Protein AF-A0A355AZH0-F1 (afdb_monomer_lite)

Foldseek 3Di:
DPPPPVPVVVVVVVVVVVVCCVVPVPDPPPPCPVVNVVVVVVVVVVVVVPDDDDDADEAAEDEDEFACDDPCNVVRVVVVVVVVVVQVVQVVVCHDPNHRYDYDYDYD

Radius of gyration: 32.91 Å; chains: 1; bounding box: 61×28×91 Å

pLDDT: mean 80.45, std 19.17, range [41.34, 98.75]

Structure (mmCIF, N/CA/C/O backbone):
data_AF-A0A355AZH0-F1
#
_entry.id   AF-A0A355AZH0-F1
#
loop_
_atom_site.group_PDB
_atom_site.id
_atom_site.type_symbol
_atom_site.label_atom_id
_atom_site.label_alt_id
_atom_site.label_comp_id
_atom_site.label_asym_id
_atom_site.label_entity_id
_atom_site.label_seq_id
_atom_site.pdbx_PDB_ins_code
_atom_site.Cartn_x
_atom_site.Cartn_y
_atom_site.Cartn_z
_atom_site.occupancy
_atom_site.B_iso_or_equiv
_atom_site.auth_seq_id
_atom_site.auth_comp_id
_atom_site.auth_asym_id
_atom_site.auth_atom_id
_atom_site.pdbx_PDB_model_num
ATOM 1 N N . MET A 1 1 ? 2.635 -17.474 67.295 1.00 44.22 1 MET A N 1
ATOM 2 C CA . MET A 1 1 ? 2.107 -17.414 65.912 1.00 44.22 1 MET A CA 1
ATOM 3 C C . MET A 1 1 ? 0.964 -18.419 65.706 1.00 44.22 1 MET A C 1
ATOM 5 O O . MET A 1 1 ? 1.096 -19.323 64.899 1.00 44.22 1 MET A O 1
ATOM 9 N N . HIS A 1 2 ? -0.141 -18.310 66.457 1.00 41.34 2 HIS A N 1
ATOM 10 C CA . HIS A 1 2 ? -1.252 -19.288 66.402 1.00 41.34 2 HIS A CA 1
ATOM 11 C C . HIS A 1 2 ? -2.659 -18.647 66.388 1.00 41.34 2 HIS A C 1
ATOM 13 O O . HIS A 1 2 ? -3.651 -19.361 66.414 1.00 41.34 2 HIS A O 1
ATOM 19 N N . ALA A 1 3 ? -2.771 -17.312 66.304 1.00 42.81 3 ALA A N 1
ATOM 20 C CA . ALA A 1 3 ? -4.058 -16.602 66.390 1.00 42.81 3 ALA A CA 1
ATOM 21 C C . ALA A 1 3 ? -4.527 -15.938 65.075 1.00 42.81 3 ALA A C 1
ATOM 23 O O . ALA A 1 3 ? -5.644 -15.439 65.006 1.00 42.81 3 ALA A O 1
ATOM 24 N N . ALA A 1 4 ? -3.712 -15.935 64.013 1.00 42.59 4 ALA A N 1
ATOM 25 C CA . ALA A 1 4 ? -4.015 -15.187 62.783 1.00 42.59 4 ALA A CA 1
ATOM 26 C C . ALA A 1 4 ? -4.798 -15.984 61.717 1.00 42.59 4 ALA A C 1
ATOM 28 O O . ALA A 1 4 ? -5.248 -15.404 60.736 1.00 42.59 4 ALA A O 1
ATOM 29 N N . ILE A 1 5 ? -4.978 -17.299 61.888 1.00 46.69 5 ILE A N 1
ATOM 30 C CA . ILE A 1 5 ? -5.537 -18.183 60.843 1.00 46.69 5 ILE A CA 1
ATOM 31 C C . ILE A 1 5 ? -7.067 -18.346 60.969 1.00 46.69 5 ILE A C 1
ATOM 33 O O . ILE A 1 5 ? -7.741 -18.645 59.987 1.00 46.69 5 ILE A O 1
ATOM 37 N N . LEU A 1 6 ? -7.661 -18.060 62.134 1.00 47.41 6 LEU A N 1
ATOM 38 C CA . LEU A 1 6 ? -9.094 -18.297 62.377 1.00 47.41 6 LEU A CA 1
ATOM 39 C C . LEU A 1 6 ? -10.028 -17.168 61.902 1.00 47.41 6 LEU A C 1
ATOM 41 O O . LEU A 1 6 ? -11.226 -17.397 61.759 1.00 47.41 6 LEU A O 1
ATOM 45 N N . HIS A 1 7 ? -9.510 -15.973 61.598 1.00 50.16 7 HIS A N 1
ATOM 46 C CA . HIS A 1 7 ? -10.343 -14.838 61.166 1.00 50.16 7 HIS A CA 1
ATOM 47 C C . HIS A 1 7 ? -10.589 -14.764 59.648 1.00 50.16 7 HIS A C 1
ATOM 49 O O . HIS A 1 7 ? -11.520 -14.088 59.217 1.00 50.16 7 HIS A O 1
ATOM 55 N N . TYR A 1 8 ? -9.814 -15.4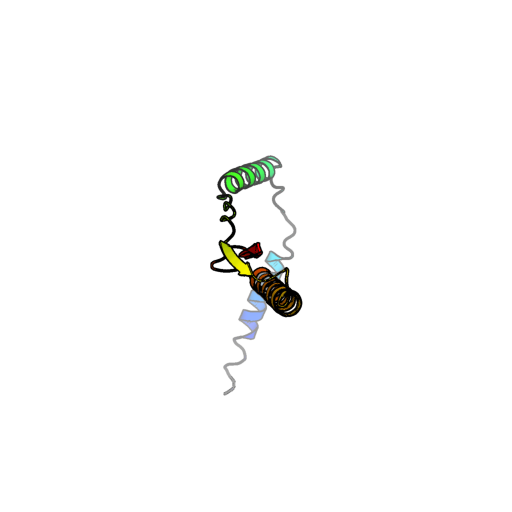79 58.826 1.00 47.41 8 TYR A N 1
ATOM 56 C CA . TYR A 1 8 ? -9.976 -15.456 57.363 1.00 47.41 8 TYR A CA 1
ATOM 57 C C . TYR A 1 8 ? -11.059 -16.420 56.853 1.00 47.41 8 TYR A C 1
ATOM 59 O O . TYR A 1 8 ? -11.665 -16.175 55.809 1.00 47.41 8 TYR A O 1
ATOM 67 N N . GLY A 1 9 ? -11.356 -17.489 57.602 1.00 55.19 9 GLY A N 1
ATOM 68 C CA . GLY A 1 9 ? -12.369 -18.481 57.222 1.00 55.19 9 GLY A CA 1
ATOM 69 C C . GLY A 1 9 ? -13.803 -17.942 57.255 1.00 55.19 9 GLY A C 1
ATOM 70 O O . GLY A 1 9 ? -14.620 -18.310 56.415 1.00 55.19 9 GLY A O 1
ATOM 71 N N . THR A 1 10 ? -14.113 -17.023 58.170 1.00 58.03 10 THR A N 1
ATOM 72 C CA . THR A 1 10 ? -15.451 -16.423 58.303 1.00 58.03 10 THR A CA 1
ATOM 73 C C . THR A 1 10 ? -15.751 -15.411 57.200 1.00 58.03 10 THR A C 1
ATOM 75 O O . THR A 1 10 ? -16.868 -15.388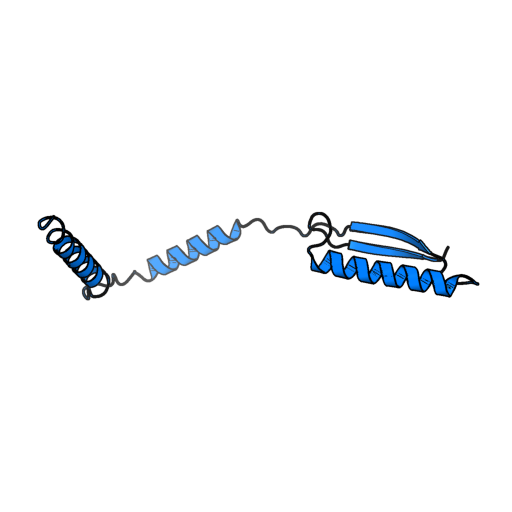 56.690 1.00 58.03 10 THR A O 1
ATOM 78 N N . ILE A 1 11 ? -14.755 -14.635 56.761 1.00 57.97 11 ILE A N 1
ATOM 79 C CA . ILE A 1 11 ? -14.885 -13.675 55.651 1.00 57.97 11 ILE A CA 1
ATOM 80 C C . ILE A 1 11 ? -15.059 -14.406 54.316 1.00 57.97 11 ILE A C 1
ATOM 82 O O . ILE A 1 11 ? -15.913 -14.029 53.515 1.00 57.97 11 ILE A O 1
ATOM 86 N N . PHE A 1 12 ? -14.311 -15.491 54.092 1.00 58.34 12 PHE A N 1
ATOM 87 C CA . PHE A 1 12 ? -14.433 -16.293 52.873 1.00 58.34 12 PHE A CA 1
ATOM 88 C C . PHE A 1 12 ? -15.777 -17.038 52.813 1.00 58.34 12 PHE A C 1
ATOM 90 O O . PHE A 1 12 ? -16.420 -17.080 51.765 1.00 58.34 12 PHE A O 1
ATOM 97 N N . HIS A 1 13 ? -16.258 -17.549 53.952 1.00 63.09 13 HIS A N 1
ATOM 98 C CA . HIS A 1 13 ? -17.584 -18.163 54.061 1.00 63.09 13 HIS A CA 1
ATOM 99 C C . HIS A 1 13 ? -18.706 -17.132 53.838 1.00 63.09 13 HIS A C 1
ATOM 101 O O . HIS A 1 13 ? -19.674 -17.413 53.131 1.00 63.09 13 HIS A O 1
ATOM 107 N N . TRP A 1 14 ? -18.563 -15.918 54.377 1.00 58.56 14 TRP A N 1
ATOM 108 C CA . TRP A 1 14 ? -19.514 -14.822 54.181 1.00 58.56 14 TRP A CA 1
ATOM 109 C C . TRP A 1 14 ? -19.581 -14.371 52.711 1.00 58.56 14 TRP A C 1
ATOM 111 O O . TRP A 1 14 ? -20.671 -14.250 52.157 1.00 58.56 14 TRP A O 1
ATOM 121 N N . PHE A 1 15 ? -18.435 -14.244 52.031 1.00 63.16 15 PHE A N 1
ATOM 122 C CA . PHE A 1 15 ? -18.378 -13.939 50.595 1.00 63.16 15 PHE A CA 1
ATOM 123 C C . PHE A 1 15 ? -18.937 -15.066 49.714 1.00 63.16 15 PHE A C 1
ATOM 125 O O . PHE A 1 15 ? -19.669 -14.794 48.761 1.00 63.16 15 PHE A O 1
ATOM 132 N N . ALA A 1 16 ? -18.658 -16.330 50.045 1.00 65.38 16 ALA A N 1
ATOM 133 C CA . ALA A 1 16 ? -19.217 -17.484 49.341 1.00 65.38 16 ALA A CA 1
ATOM 134 C C . ALA A 1 16 ? -20.748 -17.569 49.499 1.00 65.38 16 ALA A C 1
ATOM 136 O O . ALA A 1 16 ? -21.458 -17.901 48.545 1.00 65.38 16 ALA A O 1
ATOM 137 N N . MET A 1 17 ? -21.276 -17.202 50.672 1.00 63.62 17 MET A N 1
ATOM 138 C CA . MET A 1 17 ? -22.719 -17.072 50.886 1.00 63.62 17 MET A CA 1
ATOM 139 C C . MET A 1 17 ? -23.324 -15.892 50.118 1.00 63.62 17 MET A C 1
ATOM 141 O O . MET A 1 17 ? -24.412 -16.035 49.557 1.00 63.62 17 MET A O 1
ATOM 145 N N . GLN A 1 18 ? -22.614 -14.765 50.011 1.00 56.34 18 GLN A N 1
ATOM 146 C CA . GLN A 1 18 ? -23.050 -13.613 49.218 1.00 56.34 18 GLN A CA 1
ATOM 147 C C . GLN A 1 18 ? -23.127 -13.955 47.717 1.00 56.34 18 GLN A C 1
ATOM 149 O O . GLN A 1 18 ? -24.127 -13.659 47.062 1.00 56.34 18 GLN A O 1
ATOM 154 N N . ALA A 1 19 ? -22.120 -14.656 47.183 1.00 55.69 19 ALA A N 1
ATOM 155 C CA . ALA A 1 19 ? -22.076 -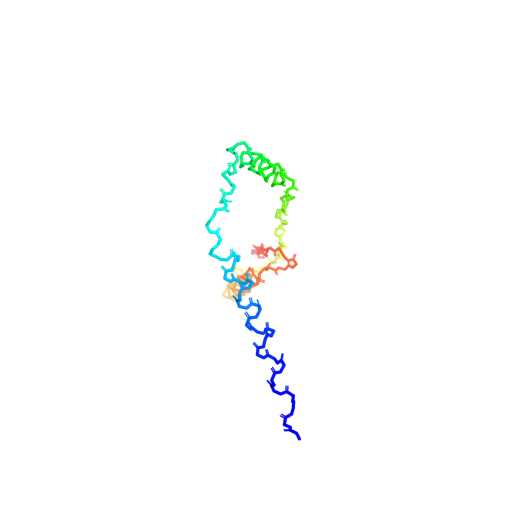15.103 45.789 1.00 55.69 19 ALA A CA 1
ATOM 156 C C . ALA A 1 19 ? -23.174 -16.132 45.467 1.00 55.69 19 ALA A C 1
ATOM 158 O O . ALA A 1 19 ? -23.812 -16.052 44.419 1.00 55.69 19 ALA A O 1
ATOM 159 N N . ARG A 1 20 ? -23.471 -17.053 46.396 1.00 53.94 20 ARG A N 1
ATOM 160 C CA . ARG A 1 20 ? -24.587 -18.002 46.253 1.00 53.94 20 ARG A CA 1
ATOM 161 C C . ARG A 1 20 ? -25.943 -17.290 46.215 1.00 53.94 20 ARG A C 1
ATOM 163 O O . ARG A 1 20 ? -26.819 -17.710 45.467 1.00 53.94 20 ARG A O 1
ATOM 170 N N . LYS A 1 21 ? -26.113 -16.198 46.966 1.00 51.59 21 LYS A N 1
ATOM 171 C CA . LYS A 1 21 ? -27.350 -15.398 46.965 1.00 51.59 21 LYS A CA 1
ATOM 172 C C . LYS A 1 21 ? -27.548 -14.612 45.660 1.00 51.59 21 LYS A C 1
ATOM 174 O O . LYS A 1 21 ? -28.681 -14.453 45.225 1.00 51.59 21 LYS A O 1
ATOM 179 N N . ILE A 1 22 ? -26.456 -14.166 45.031 1.00 60.38 22 ILE A N 1
ATOM 180 C CA . ILE A 1 22 ? -26.455 -13.487 43.721 1.00 60.38 22 ILE A CA 1
ATOM 181 C C . ILE A 1 22 ? -26.722 -14.480 42.576 1.00 60.38 22 ILE A C 1
ATOM 183 O O . ILE A 1 22 ? -27.418 -14.141 41.624 1.00 60.38 22 ILE A O 1
ATOM 187 N N . LEU A 1 23 ? -26.197 -15.708 42.673 1.00 60.94 23 LEU A N 1
ATOM 188 C CA . LEU A 1 23 ? -26.282 -16.720 41.610 1.00 60.94 23 LEU A CA 1
ATOM 189 C C . LEU A 1 23 ? -27.510 -17.646 41.713 1.00 60.94 23 LEU A C 1
ATOM 191 O O . LEU A 1 23 ? -27.940 -18.185 40.698 1.00 60.94 23 LEU A O 1
ATOM 195 N N . TRP A 1 24 ? -28.086 -17.832 42.906 1.00 54.22 24 TRP A N 1
ATOM 196 C CA . TRP A 1 24 ? -29.205 -18.756 43.170 1.00 54.22 24 TRP A CA 1
ATOM 197 C C . TRP A 1 24 ? -30.356 -18.077 43.935 1.00 54.22 24 TRP A C 1
ATOM 199 O O . TRP A 1 24 ? -30.977 -18.652 44.827 1.00 54.22 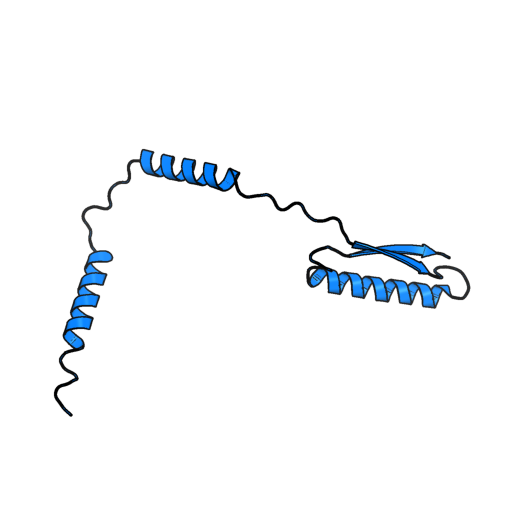24 TRP A O 1
ATOM 209 N N . GLY A 1 25 ? -30.632 -16.814 43.612 1.00 43.22 25 GLY A N 1
ATOM 210 C CA . GLY A 1 25 ? -31.812 -16.081 44.069 1.00 43.22 25 GLY A CA 1
ATOM 211 C C . GLY A 1 25 ? -32.958 -16.204 43.066 1.00 43.22 25 GLY A C 1
ATOM 212 O O . GLY A 1 25 ? -33.238 -15.266 42.324 1.00 43.22 25 GLY A O 1
ATOM 213 N N . GLY A 1 26 ? -33.605 -17.368 43.006 1.00 60.62 26 GLY A N 1
ATOM 214 C CA . GLY A 1 26 ? -34.889 -17.509 42.322 1.00 60.62 26 GLY A CA 1
ATOM 215 C C . GLY A 1 26 ? -35.977 -16.826 43.146 1.00 60.62 26 GLY A C 1
ATOM 216 O O . GLY A 1 26 ? -36.291 -17.340 44.208 1.00 60.62 26 GLY A O 1
ATOM 217 N N . GLU A 1 27 ? -36.452 -15.672 42.655 1.00 50.03 27 GLU A N 1
ATOM 218 C CA . GLU A 1 27 ? -37.640 -14.855 43.013 1.00 50.03 27 GLU A CA 1
ATOM 219 C C . GLU A 1 27 ? -37.186 -13.379 43.096 1.00 50.03 27 GLU A C 1
ATOM 221 O O . GLU A 1 27 ? -36.781 -12.886 44.137 1.00 50.03 27 GLU A O 1
ATOM 226 N N . LYS A 1 28 ? -37.153 -12.557 42.050 1.00 46.47 28 LYS A N 1
ATOM 227 C CA . LYS A 1 28 ? -37.910 -12.508 40.809 1.00 46.47 28 LYS A CA 1
ATOM 228 C C . LYS A 1 28 ? -36.919 -11.991 39.774 1.00 46.47 28 LYS A C 1
ATOM 230 O O . LYS A 1 28 ? -36.432 -10.870 39.911 1.00 46.47 28 LYS A O 1
ATOM 235 N N . MET A 1 29 ? -36.619 -12.779 38.743 1.00 42.97 29 MET A N 1
ATOM 236 C CA . MET A 1 29 ? -36.064 -12.200 37.523 1.00 42.97 29 MET A CA 1
ATOM 237 C C . MET A 1 29 ? -37.105 -11.176 37.082 1.00 42.97 29 MET A C 1
ATOM 239 O O . MET A 1 29 ? -38.194 -11.573 36.664 1.00 42.97 29 MET A O 1
ATOM 243 N N . VAL A 1 30 ? -36.848 -9.884 37.326 1.00 60.91 30 VAL A N 1
ATOM 244 C CA . VAL A 1 30 ? -37.751 -8.798 36.940 1.00 60.91 30 VAL A CA 1
ATOM 245 C C . VAL A 1 30 ? -38.032 -9.061 35.477 1.00 60.91 30 VAL A C 1
ATOM 247 O O . VAL A 1 30 ? -37.115 -8.993 34.661 1.00 60.91 30 VAL A O 1
ATOM 250 N N . ARG A 1 31 ? -39.260 -9.487 35.161 1.00 60.97 31 ARG A N 1
ATOM 251 C CA . ARG A 1 31 ? -39.696 -9.716 33.790 1.00 60.97 31 ARG A CA 1
ATOM 252 C C . ARG A 1 31 ? -39.619 -8.345 33.151 1.00 60.97 31 ARG A C 1
ATOM 254 O O . ARG A 1 31 ? -40.559 -7.567 33.289 1.00 60.97 31 ARG A O 1
ATOM 261 N N . MET A 1 32 ? -38.453 -8.014 32.590 1.00 54.16 32 MET A N 1
ATOM 262 C CA . MET A 1 32 ? -38.199 -6.691 32.051 1.00 54.16 32 MET A CA 1
ATOM 263 C C . MET A 1 32 ? -39.328 -6.453 31.058 1.00 54.16 32 MET A C 1
ATOM 265 O O . MET A 1 32 ? -39.545 -7.297 30.177 1.00 54.16 32 MET A O 1
ATOM 269 N N . PRO A 1 33 ? -40.127 -5.392 31.247 1.00 63.84 33 PRO A N 1
ATOM 270 C CA . PRO A 1 33 ? -41.217 -5.104 30.340 1.00 63.84 33 PRO A CA 1
ATOM 271 C C . PRO A 1 33 ? -40.639 -5.101 28.928 1.00 63.84 33 PRO A C 1
ATOM 273 O O . PRO A 1 33 ? -39.572 -4.531 28.714 1.00 63.84 33 PRO A O 1
ATOM 276 N N . LYS A 1 34 ? -41.310 -5.733 27.959 1.00 62.12 34 LYS A N 1
ATOM 277 C CA . LYS A 1 34 ? -40.835 -5.786 26.560 1.00 62.12 34 LYS A CA 1
ATOM 278 C C . LYS A 1 34 ? -40.495 -4.383 26.022 1.00 62.12 34 LYS A C 1
ATOM 280 O O . LYS A 1 34 ? -39.600 -4.231 25.201 1.00 62.12 34 LYS A O 1
ATOM 285 N N . PHE A 1 35 ? -41.152 -3.364 26.581 1.00 71.38 35 PHE A N 1
ATOM 286 C CA . PHE A 1 35 ? -40.865 -1.948 26.388 1.00 71.38 35 PHE A CA 1
ATOM 287 C C . PHE A 1 35 ? -39.447 -1.523 26.814 1.00 71.38 35 PHE A C 1
ATOM 289 O O . PHE A 1 35 ? -38.799 -0.804 26.071 1.00 71.38 35 PHE A O 1
ATOM 296 N N . VAL A 1 36 ? -38.918 -1.999 27.946 1.00 80.25 36 VAL A N 1
ATOM 297 C CA . VAL A 1 36 ? -37.552 -1.682 28.410 1.00 80.25 36 VAL A CA 1
ATOM 298 C C . VAL A 1 36 ? -36.502 -2.251 27.456 1.00 80.25 36 VAL A C 1
ATOM 300 O O . VAL A 1 36 ? -35.550 -1.560 27.115 1.00 80.25 36 VAL A O 1
ATOM 303 N N . ILE A 1 37 ? -36.708 -3.473 26.956 1.00 82.62 37 ILE A N 1
ATOM 304 C CA . ILE A 1 37 ? -35.831 -4.069 25.937 1.00 82.62 37 ILE A CA 1
ATOM 305 C C . ILE A 1 37 ? -35.898 -3.249 24.640 1.00 82.62 37 ILE A C 1
ATOM 307 O O . ILE A 1 37 ? -34.859 -2.906 24.082 1.00 82.62 37 ILE A O 1
ATOM 311 N N . SER A 1 38 ? -37.101 -2.867 24.197 1.00 80.88 38 SER A N 1
ATOM 312 C CA . SER A 1 38 ? -37.290 -1.993 23.029 1.00 80.88 38 SER A CA 1
ATOM 313 C C . SER A 1 38 ? -36.605 -0.634 23.185 1.00 80.88 38 SER A C 1
ATOM 315 O O . SER A 1 38 ? -35.988 -0.156 22.237 1.00 80.88 38 SER A O 1
ATOM 317 N N . VAL A 1 39 ? -36.672 -0.028 24.372 1.00 87.56 39 VAL A N 1
ATOM 318 C CA . VAL A 1 39 ? -35.998 1.241 24.675 1.00 87.56 39 VAL A CA 1
ATOM 319 C C . VAL A 1 39 ? -34.483 1.063 24.638 1.00 87.56 39 VAL A C 1
ATOM 321 O O . VAL A 1 39 ? -33.807 1.857 23.994 1.00 87.56 39 VAL A O 1
ATOM 324 N N . CYS A 1 40 ? -33.935 0.005 25.237 1.00 88.00 40 CYS A N 1
ATOM 325 C CA . CYS A 1 40 ? -32.502 -0.273 25.158 1.00 88.00 40 CYS A CA 1
ATOM 326 C C . CYS A 1 40 ? -32.033 -0.474 23.709 1.00 88.00 40 CYS A C 1
ATOM 328 O O . CYS A 1 40 ? -31.011 0.085 23.328 1.00 88.00 40 CYS A O 1
ATOM 330 N N . VAL A 1 41 ? -32.787 -1.206 22.884 1.00 90.12 41 VAL A N 1
ATOM 331 C CA . VAL A 1 41 ? -32.458 -1.407 21.461 1.00 90.12 41 VAL A CA 1
ATOM 332 C C . VAL A 1 41 ? -32.493 -0.087 20.687 1.00 90.12 41 VAL A C 1
ATOM 334 O O . VAL A 1 41 ? -31.573 0.189 19.920 1.00 90.12 41 VAL A O 1
ATOM 337 N N . LEU A 1 42 ? -33.504 0.755 20.916 1.00 89.06 42 LEU A N 1
ATOM 338 C CA . LEU A 1 42 ? -33.603 2.074 20.285 1.00 89.06 42 LEU A CA 1
ATOM 339 C C . LEU A 1 42 ? -32.454 2.997 20.699 1.00 89.06 42 LEU A C 1
ATOM 341 O O . LEU A 1 42 ? -31.858 3.648 19.846 1.00 89.06 42 LEU A O 1
ATOM 345 N N . VAL A 1 43 ? -32.101 3.015 21.986 1.00 91.00 43 VAL A N 1
ATOM 346 C CA . VAL A 1 43 ? -30.979 3.809 22.505 1.00 91.00 43 VAL A CA 1
ATOM 347 C C . VAL A 1 43 ? -29.655 3.320 21.919 1.00 91.00 43 VAL A C 1
ATOM 349 O O . VAL A 1 43 ? -28.866 4.131 21.447 1.00 91.00 43 VAL A O 1
ATOM 352 N N . ILE A 1 44 ? -29.422 2.007 21.868 1.00 90.06 44 ILE A N 1
ATOM 353 C CA . ILE A 1 44 ? -28.208 1.432 21.272 1.00 90.06 44 ILE A CA 1
ATOM 354 C C . ILE A 1 44 ? -28.132 1.762 19.774 1.00 90.06 44 ILE A C 1
ATOM 356 O O . ILE A 1 44 ? -27.084 2.188 19.294 1.00 90.06 44 ILE A O 1
ATOM 360 N N . SER A 1 45 ? -29.241 1.639 19.039 1.00 85.06 45 SER A N 1
ATOM 361 C CA . SER A 1 45 ? -29.297 1.984 17.612 1.00 85.06 45 SER A CA 1
ATOM 362 C C . SER A 1 45 ? -29.033 3.473 17.364 1.00 85.06 45 SER A C 1
ATOM 364 O O . SER A 1 45 ? -28.353 3.833 16.400 1.00 85.06 45 SER A O 1
ATOM 366 N N . LEU A 1 46 ? -29.542 4.345 18.239 1.00 89.25 46 LEU A N 1
ATOM 367 C CA . LEU A 1 46 ? -29.296 5.781 18.168 1.00 89.25 46 LEU A CA 1
ATOM 368 C C . LEU A 1 46 ? -27.818 6.097 18.431 1.00 89.25 46 LEU A C 1
ATOM 370 O O . LEU A 1 46 ? -27.227 6.878 17.696 1.00 89.25 46 LEU A O 1
ATOM 374 N N . VAL A 1 47 ? -27.195 5.444 19.415 1.00 87.31 47 VAL A N 1
ATOM 375 C CA . VAL A 1 47 ? -25.774 5.631 19.752 1.00 87.31 47 VAL A CA 1
ATOM 376 C C . VAL A 1 47 ? -24.846 5.162 18.625 1.00 87.31 47 VAL A C 1
ATOM 378 O O . VAL A 1 47 ? -23.889 5.860 18.298 1.00 87.31 47 VAL A O 1
ATOM 381 N N . ILE A 1 48 ? -25.137 4.028 17.975 1.00 87.50 48 ILE A N 1
ATOM 382 C CA . ILE A 1 48 ? -24.323 3.511 16.856 1.00 87.50 48 ILE A CA 1
ATOM 383 C C . ILE A 1 48 ? -24.336 4.474 15.656 1.00 87.50 48 ILE A C 1
ATOM 385 O O . ILE A 1 48 ? -23.345 4.577 14.936 1.00 87.50 48 ILE A O 1
ATOM 389 N N . SER A 1 49 ? -25.420 5.236 15.477 1.00 82.69 49 SER A N 1
ATOM 390 C CA . SER A 1 49 ? -25.557 6.205 14.380 1.00 82.69 49 SER A CA 1
ATOM 391 C C . SER A 1 49 ? -24.583 7.390 14.484 1.00 82.69 49 SER A C 1
ATOM 393 O O . SER A 1 49 ? -24.347 8.070 13.489 1.00 82.69 49 SER A O 1
ATOM 395 N N . PHE A 1 50 ? -23.989 7.623 15.661 1.00 82.25 50 PHE A N 1
ATOM 396 C CA . PHE A 1 50 ? -22.988 8.671 15.891 1.00 82.25 50 PHE A CA 1
ATOM 397 C C . PHE A 1 50 ? -21.538 8.169 15.840 1.00 82.25 50 PHE A C 1
ATOM 399 O O . PHE A 1 50 ? -20.621 8.948 16.100 1.00 82.25 50 PHE A O 1
ATOM 406 N N . VAL A 1 51 ? -21.291 6.896 15.503 1.00 82.31 51 VAL A N 1
ATOM 407 C CA . VAL A 1 51 ? -19.919 6.402 15.328 1.00 82.31 51 VAL A CA 1
ATOM 408 C C . VAL A 1 51 ? -19.331 7.037 14.061 1.00 82.31 51 VAL A C 1
ATOM 410 O O . VAL A 1 51 ? -19.847 6.791 12.968 1.00 82.31 51 VAL A O 1
ATOM 413 N N . PRO A 1 52 ? -18.260 7.850 14.161 1.00 79.81 52 PRO A N 1
ATOM 414 C CA . PRO A 1 52 ? -17.642 8.437 12.984 1.00 79.81 52 PRO A CA 1
ATOM 415 C C . PRO A 1 52 ? -17.094 7.321 12.091 1.00 79.81 52 PRO A C 1
ATOM 417 O O . PRO A 1 52 ? -16.234 6.539 12.499 1.00 79.81 52 PRO A O 1
ATOM 420 N N . VAL A 1 53 ? -17.588 7.249 10.855 1.00 76.81 53 VAL A N 1
ATOM 421 C CA . VAL A 1 53 ? -17.025 6.360 9.837 1.00 76.81 53 VAL A CA 1
ATOM 422 C C . VAL A 1 53 ? -15.657 6.913 9.452 1.00 76.81 53 VAL A C 1
ATOM 424 O O . VAL A 1 53 ? -15.554 7.979 8.845 1.00 76.81 53 VAL A O 1
ATOM 427 N N . ALA A 1 54 ? -14.593 6.193 9.808 1.00 76.94 54 ALA A N 1
ATOM 428 C CA . ALA A 1 54 ? -13.246 6.525 9.368 1.00 76.94 54 ALA A CA 1
ATOM 429 C C . ALA A 1 54 ? -13.179 6.442 7.833 1.00 76.94 54 ALA A C 1
ATOM 431 O O . ALA A 1 54 ? -13.303 5.366 7.247 1.00 76.94 54 ALA A O 1
ATOM 432 N N . GLN A 1 55 ? -12.991 7.585 7.170 1.00 73.88 55 GLN A N 1
ATOM 433 C CA . GLN A 1 55 ? -12.754 7.625 5.730 1.00 73.88 55 GLN A CA 1
ATOM 434 C C . GLN A 1 55 ? -11.372 7.033 5.444 1.00 73.88 55 GLN A C 1
ATOM 436 O O . GLN A 1 55 ? -10.364 7.504 5.972 1.00 73.88 55 GLN A O 1
ATOM 441 N N . ALA A 1 56 ? -11.318 5.997 4.606 1.00 76.38 56 ALA A N 1
ATOM 442 C CA . ALA A 1 56 ? -10.055 5.394 4.205 1.00 76.38 56 ALA A CA 1
ATOM 443 C C . ALA A 1 56 ? -9.170 6.451 3.524 1.00 76.38 56 ALA A C 1
ATOM 445 O O . ALA A 1 56 ? -9.532 7.023 2.492 1.00 76.38 56 ALA A O 1
ATOM 446 N N . ALA A 1 57 ? -8.004 6.724 4.111 1.00 84.69 57 ALA A N 1
ATOM 447 C CA . ALA A 1 57 ? -7.049 7.659 3.540 1.00 84.69 57 ALA A CA 1
ATOM 448 C C . ALA A 1 57 ? -6.558 7.152 2.174 1.00 8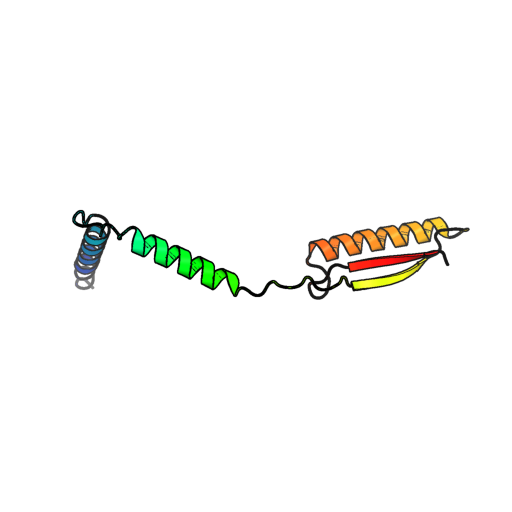4.69 57 ALA A C 1
ATOM 450 O O . ALA A 1 57 ? -6.306 5.959 1.986 1.00 84.69 57 ALA A O 1
ATOM 451 N N . LYS A 1 58 ? -6.399 8.074 1.215 1.00 93.12 58 LYS A N 1
ATOM 452 C CA . LYS A 1 58 ? -5.917 7.748 -0.137 1.00 93.12 58 LYS A CA 1
ATOM 453 C C . LYS A 1 58 ? -4.573 7.012 -0.061 1.00 93.12 58 LYS A C 1
ATOM 455 O O . LYS A 1 58 ? -3.757 7.367 0.787 1.00 93.12 58 LYS A O 1
ATOM 460 N N . PRO A 1 59 ? -4.275 6.061 -0.950 1.00 95.88 59 PRO A N 1
ATOM 461 C CA . PRO A 1 59 ? -2.987 5.373 -0.956 1.00 95.88 59 PRO A CA 1
ATOM 462 C C . PRO A 1 59 ? -1.808 6.337 -1.176 1.00 95.88 59 PRO A C 1
ATOM 464 O O . PRO A 1 59 ? -1.970 7.445 -1.695 1.00 95.88 59 PRO A O 1
ATOM 467 N N . VAL A 1 60 ? -0.617 5.938 -0.735 1.00 97.19 60 VAL A N 1
ATOM 468 C CA . VAL A 1 60 ? 0.650 6.617 -1.032 1.00 97.19 60 VAL A CA 1
ATOM 469 C C . VAL A 1 60 ? 1.141 6.107 -2.380 1.00 97.19 60 VAL A C 1
ATOM 471 O O . VAL A 1 60 ? 1.468 4.929 -2.508 1.00 97.19 60 VAL A O 1
ATOM 474 N N . ARG A 1 61 ? 1.188 6.986 -3.382 1.00 97.38 61 ARG A N 1
ATOM 475 C CA . ARG A 1 61 ? 1.671 6.648 -4.724 1.00 97.38 61 ARG A CA 1
ATOM 476 C C . ARG A 1 61 ? 3.150 6.978 -4.845 1.00 97.38 61 ARG A C 1
ATOM 478 O O . ARG A 1 61 ? 3.533 8.122 -4.616 1.00 97.38 61 ARG A O 1
ATOM 485 N N . ILE A 1 62 ? 3.952 5.985 -5.212 1.00 97.31 62 ILE A N 1
ATOM 486 C CA . ILE A 1 62 ? 5.392 6.130 -5.442 1.00 97.31 62 ILE A CA 1
ATOM 487 C C . ILE A 1 62 ? 5.652 5.934 -6.932 1.00 97.31 62 ILE A C 1
ATOM 489 O O . ILE A 1 62 ? 5.371 4.863 -7.469 1.00 97.31 62 ILE A O 1
ATOM 493 N N . GLY A 1 63 ? 6.145 6.993 -7.575 1.00 97.06 63 GLY A N 1
ATOM 494 C CA . GLY A 1 63 ? 6.464 7.048 -9.000 1.00 97.06 63 GLY A CA 1
ATOM 495 C C . GLY A 1 63 ? 7.948 6.800 -9.270 1.00 97.06 63 GLY A C 1
ATOM 496 O O . GLY A 1 63 ? 8.772 7.404 -8.587 1.00 97.06 63 GLY A O 1
ATOM 497 N N . PHE A 1 64 ? 8.296 5.968 -10.256 1.00 96.81 64 PHE A N 1
ATOM 498 C CA . PHE A 1 64 ? 9.682 5.826 -10.732 1.00 96.81 64 PHE A CA 1
ATOM 499 C C . PHE A 1 64 ? 9.773 5.378 -12.202 1.00 96.81 64 PHE A C 1
ATOM 501 O O . PHE A 1 64 ? 8.872 4.714 -12.711 1.00 96.81 64 PHE A O 1
ATOM 508 N N . GLY A 1 65 ? 10.865 5.746 -12.876 1.00 96.25 65 GLY A N 1
ATOM 509 C CA . GLY A 1 65 ? 11.231 5.221 -14.198 1.00 96.25 65 GLY A CA 1
ATOM 510 C C . GLY A 1 65 ? 12.066 3.947 -14.072 1.00 96.25 65 GLY A C 1
ATOM 511 O O . GLY A 1 65 ? 12.744 3.750 -13.058 1.00 96.25 65 GLY A O 1
ATOM 512 N N . MET A 1 66 ? 11.986 3.064 -15.061 1.00 97.12 66 MET A N 1
ATOM 513 C CA . MET A 1 66 ? 12.740 1.817 -15.078 1.00 97.12 66 MET A CA 1
ATOM 514 C C . MET A 1 66 ? 12.975 1.340 -16.506 1.00 97.12 66 MET A C 1
ATOM 516 O O . MET A 1 66 ? 12.021 1.291 -17.263 1.00 97.12 66 MET A O 1
ATOM 520 N N . ALA A 1 67 ? 14.166 0.820 -16.800 1.00 95.81 67 ALA A N 1
ATOM 521 C CA . ALA A 1 67 ? 14.440 0.165 -18.076 1.00 95.81 67 ALA A CA 1
ATOM 522 C C . ALA A 1 67 ? 13.719 -1.192 -18.169 1.00 95.81 67 ALA A C 1
ATOM 524 O O . ALA A 1 67 ? 14.222 -2.226 -17.719 1.00 95.81 67 ALA A O 1
ATOM 525 N N . LEU A 1 68 ? 12.506 -1.207 -18.714 1.00 96.50 68 LEU A N 1
ATOM 526 C CA . LEU A 1 68 ? 11.673 -2.397 -18.926 1.00 96.50 68 LEU A CA 1
ATOM 527 C C . LEU A 1 68 ? 11.824 -2.972 -20.336 1.00 96.50 68 LEU A C 1
ATOM 529 O O . LEU A 1 68 ? 11.486 -4.152 -20.558 1.00 96.50 68 LEU A O 1
ATOM 533 N N . THR A 1 69 ? 12.357 -2.167 -21.254 1.00 95.62 69 THR A N 1
ATOM 534 C CA . THR A 1 69 ? 12.762 -2.545 -22.609 1.00 95.62 69 THR A CA 1
ATOM 535 C C . THR A 1 69 ? 14.264 -2.308 -22.850 1.00 95.62 69 THR A C 1
ATOM 537 O O . THR A 1 69 ? 15.009 -1.881 -21.969 1.00 95.62 69 THR A O 1
ATOM 540 N N . GLY A 1 70 ? 14.758 -2.719 -24.024 1.00 92.94 70 GLY A N 1
ATOM 541 C CA . GLY A 1 70 ? 16.172 -2.592 -24.390 1.00 92.94 70 GLY A CA 1
ATOM 542 C C . GLY A 1 70 ? 17.121 -3.548 -23.652 1.00 92.94 70 GLY A C 1
ATOM 543 O O . GLY A 1 70 ? 16.711 -4.530 -23.031 1.00 92.94 70 GLY A O 1
ATOM 544 N N . GLY A 1 71 ? 18.427 -3.272 -23.738 1.00 94.75 71 GLY A N 1
ATOM 545 C CA . GLY A 1 71 ? 19.485 -4.154 -23.219 1.00 94.75 71 GLY A CA 1
ATOM 546 C C . GLY A 1 71 ? 19.498 -4.322 -21.695 1.00 94.75 71 GLY A C 1
ATOM 547 O O . GLY A 1 71 ? 20.086 -5.275 -21.189 1.00 94.75 71 GLY A O 1
ATOM 548 N N . LEU A 1 72 ? 18.822 -3.433 -20.963 1.00 95.25 72 LEU A N 1
ATOM 549 C CA . LEU A 1 72 ? 18.751 -3.441 -19.499 1.00 95.25 72 LEU A CA 1
ATOM 550 C C . LEU A 1 72 ? 17.416 -3.982 -18.956 1.00 95.25 72 LEU A C 1
ATOM 552 O O . LEU A 1 72 ? 17.249 -4.077 -17.738 1.00 95.25 72 LEU A O 1
ATOM 556 N N . ALA A 1 73 ? 16.505 -4.424 -19.834 1.00 96.75 73 ALA A N 1
ATOM 557 C CA . ALA A 1 73 ? 15.164 -4.901 -19.481 1.00 96.75 73 ALA A CA 1
ATOM 558 C C . ALA A 1 73 ? 15.156 -5.978 -18.384 1.00 96.75 73 ALA A C 1
ATOM 560 O O . ALA A 1 73 ? 14.263 -6.023 -17.537 1.00 96.75 73 ALA A O 1
ATOM 561 N N . LEU A 1 74 ? 16.146 -6.873 -18.399 1.00 96.56 74 LEU A N 1
ATOM 562 C CA . LEU A 1 74 ? 16.270 -7.961 -17.428 1.00 96.56 74 LEU A CA 1
ATOM 563 C C . LEU A 1 74 ? 16.501 -7.426 -16.009 1.00 96.56 74 LEU A C 1
ATOM 565 O O . LEU A 1 74 ? 15.823 -7.848 -15.071 1.00 96.56 74 LEU A O 1
ATOM 569 N N . ALA A 1 75 ? 17.401 -6.452 -15.869 1.00 96.69 75 ALA A N 1
ATOM 570 C CA . ALA A 1 75 ? 17.681 -5.805 -14.594 1.00 96.69 75 ALA A CA 1
ATOM 571 C C . ALA A 1 75 ? 16.493 -4.951 -14.130 1.00 96.69 75 ALA A C 1
ATOM 573 O O . ALA A 1 75 ? 16.082 -5.053 -12.972 1.00 96.69 75 ALA A O 1
ATOM 574 N N . GLY A 1 76 ? 15.880 -4.171 -15.027 1.00 97.00 76 GLY A N 1
ATOM 575 C CA . GLY A 1 76 ? 14.757 -3.314 -14.648 1.00 97.00 76 GLY A CA 1
ATOM 576 C C . GLY A 1 76 ? 13.505 -4.093 -14.239 1.00 97.00 76 GLY A C 1
ATOM 577 O O . GLY A 1 76 ? 12.846 -3.753 -13.254 1.00 97.00 76 GLY A O 1
ATOM 578 N N . ARG A 1 77 ? 13.211 -5.222 -14.897 1.00 97.19 77 ARG A N 1
ATOM 579 C CA . ARG A 1 77 ? 12.125 -6.124 -14.469 1.00 97.19 77 ARG A CA 1
ATOM 580 C C . ARG A 1 77 ? 12.402 -6.754 -13.106 1.00 97.19 77 ARG A C 1
ATOM 582 O O . ARG A 1 77 ? 11.477 -6.862 -12.299 1.00 97.19 77 ARG A O 1
ATOM 589 N N . ALA A 1 78 ? 13.651 -7.135 -12.830 1.00 98.00 78 ALA A N 1
ATOM 590 C CA . ALA A 1 78 ? 14.044 -7.642 -11.517 1.00 98.00 78 ALA A CA 1
ATOM 591 C C . ALA A 1 78 ? 13.878 -6.569 -10.424 1.00 98.00 78 ALA A C 1
ATOM 593 O O . ALA A 1 78 ? 13.335 -6.858 -9.356 1.00 98.00 78 ALA A O 1
ATOM 594 N N . ALA A 1 79 ? 14.247 -5.318 -10.711 1.00 97.38 79 ALA A N 1
ATOM 595 C CA . ALA A 1 79 ? 14.048 -4.198 -9.795 1.00 97.38 79 ALA A CA 1
ATOM 596 C C . ALA A 1 79 ? 12.556 -3.925 -9.523 1.00 97.38 79 ALA A C 1
ATOM 598 O O . ALA A 1 79 ? 12.154 -3.792 -8.366 1.00 97.38 79 ALA A O 1
ATOM 599 N N . VAL A 1 80 ? 11.700 -3.928 -10.553 1.00 97.81 80 VAL A N 1
ATOM 600 C CA . VAL A 1 80 ? 10.239 -3.802 -10.372 1.00 97.81 80 VAL A CA 1
ATOM 601 C C . VAL A 1 80 ? 9.678 -4.942 -9.528 1.00 97.81 80 VAL A C 1
ATOM 603 O O . VAL A 1 80 ? 8.814 -4.706 -8.681 1.00 97.81 80 VAL A O 1
ATOM 606 N N . LEU A 1 81 ? 10.150 -6.173 -9.731 1.00 98.31 81 LEU A N 1
ATOM 607 C CA . LEU A 1 81 ? 9.729 -7.313 -8.922 1.00 98.31 81 LEU A CA 1
ATOM 608 C C . LEU A 1 81 ? 10.099 -7.114 -7.446 1.00 98.31 81 LEU A C 1
ATOM 610 O O . LEU A 1 81 ? 9.237 -7.276 -6.583 1.00 98.31 81 LEU A O 1
ATOM 614 N N . ALA A 1 82 ? 11.335 -6.702 -7.159 1.00 98.38 82 ALA A N 1
ATOM 615 C CA . ALA A 1 82 ? 11.779 -6.405 -5.799 1.00 98.38 82 ALA A CA 1
ATOM 616 C C . ALA A 1 82 ? 10.913 -5.314 -5.144 1.00 98.38 82 ALA A C 1
ATOM 618 O O . ALA A 1 82 ? 10.442 -5.481 -4.017 1.00 98.38 82 ALA A O 1
ATOM 619 N N . MET A 1 83 ? 10.609 -4.240 -5.880 1.00 98.38 83 MET A N 1
ATOM 620 C CA . MET A 1 83 ? 9.735 -3.167 -5.401 1.00 98.38 83 MET A CA 1
ATOM 621 C C . MET A 1 83 ? 8.310 -3.657 -5.114 1.00 98.38 83 MET A C 1
ATOM 623 O O . MET A 1 83 ? 7.719 -3.269 -4.106 1.00 98.38 83 MET A O 1
ATOM 627 N N . LYS A 1 84 ? 7.750 -4.539 -5.952 1.00 98.38 84 LYS A N 1
ATOM 628 C CA . LYS A 1 84 ? 6.424 -5.141 -5.719 1.00 98.38 84 LYS A CA 1
ATOM 629 C C . LYS A 1 84 ? 6.398 -5.995 -4.453 1.00 98.38 84 LYS A C 1
ATOM 631 O O . LYS A 1 84 ? 5.462 -5.864 -3.668 1.00 98.38 84 LYS A O 1
ATOM 636 N N . ILE A 1 85 ? 7.431 -6.808 -4.228 1.00 98.75 85 ILE A N 1
ATOM 637 C CA . ILE A 1 85 ? 7.566 -7.620 -3.009 1.00 98.75 85 ILE A CA 1
ATOM 638 C C . ILE A 1 85 ? 7.619 -6.714 -1.773 1.00 98.75 85 ILE A C 1
ATOM 640 O O . ILE A 1 85 ? 6.891 -6.945 -0.808 1.00 98.75 85 ILE A O 1
ATOM 644 N N . TRP A 1 86 ? 8.417 -5.644 -1.825 1.00 98.50 86 TRP A N 1
ATOM 645 C CA . TRP A 1 86 ? 8.485 -4.653 -0.751 1.00 98.50 86 TRP A CA 1
ATOM 646 C C . TRP A 1 86 ? 7.126 -3.995 -0.481 1.00 98.50 86 TRP A C 1
ATOM 648 O O . TRP A 1 86 ? 6.671 -3.962 0.664 1.00 98.50 86 TRP A O 1
ATOM 658 N N . ARG A 1 87 ? 6.438 -3.525 -1.531 1.00 98.56 87 ARG A N 1
ATOM 659 C CA . ARG A 1 87 ? 5.091 -2.942 -1.430 1.00 98.56 87 ARG A CA 1
ATOM 660 C C . ARG A 1 87 ? 4.136 -3.899 -0.719 1.00 98.56 87 ARG A C 1
ATOM 662 O O . ARG A 1 87 ? 3.359 -3.467 0.131 1.00 98.56 87 ARG A O 1
ATOM 669 N N . ASP A 1 88 ? 4.175 -5.179 -1.078 1.00 98.56 88 ASP A N 1
ATOM 670 C CA . ASP A 1 88 ? 3.285 -6.194 -0.520 1.00 98.56 88 ASP A CA 1
ATOM 671 C C . ASP A 1 88 ? 3.569 -6.455 0.960 1.00 98.56 88 ASP A C 1
ATOM 673 O O . ASP A 1 88 ? 2.625 -6.505 1.750 1.00 98.56 88 ASP A O 1
ATOM 677 N N . ASP A 1 89 ? 4.839 -6.561 1.358 1.00 98.69 89 ASP A N 1
ATOM 678 C CA . ASP A 1 89 ? 5.225 -6.716 2.766 1.00 98.69 89 ASP A CA 1
ATOM 679 C C . ASP A 1 89 ? 4.815 -5.492 3.601 1.00 98.69 89 ASP A C 1
ATOM 681 O O . ASP A 1 89 ? 4.136 -5.628 4.621 1.00 98.69 89 ASP A O 1
ATOM 685 N N . VAL A 1 90 ? 5.106 -4.280 3.121 1.00 98.38 90 VAL A N 1
ATOM 686 C CA . VAL A 1 90 ? 4.702 -3.031 3.786 1.00 98.38 90 VAL A CA 1
ATOM 687 C C . VAL A 1 90 ? 3.184 -2.943 3.918 1.00 98.38 90 VAL A C 1
ATOM 689 O O . VAL A 1 90 ? 2.659 -2.649 4.992 1.00 98.38 90 VAL A O 1
ATOM 692 N N . ASN A 1 91 ? 2.446 -3.254 2.853 1.00 98.12 91 ASN A N 1
ATOM 693 C CA . ASN A 1 91 ? 0.989 -3.230 2.883 1.00 98.12 91 ASN A CA 1
ATOM 694 C C . ASN A 1 91 ? 0.406 -4.285 3.825 1.00 98.12 91 ASN A C 1
ATOM 696 O O . ASN A 1 91 ? -0.609 -4.000 4.469 1.00 98.12 91 ASN A O 1
ATOM 700 N N . LYS A 1 92 ? 1.017 -5.469 3.942 1.00 98.12 92 LYS A N 1
ATOM 701 C CA . LYS A 1 92 ? 0.627 -6.485 4.934 1.00 98.12 92 LYS A CA 1
ATOM 702 C C . LYS A 1 92 ? 0.834 -5.993 6.369 1.00 98.12 92 LYS A C 1
ATOM 704 O O . LYS A 1 92 ? 0.023 -6.314 7.227 1.00 98.12 92 LYS A O 1
ATOM 709 N N . ARG A 1 93 ? 1.843 -5.151 6.611 1.00 97.56 93 ARG A N 1
ATOM 710 C CA . ARG A 1 93 ? 2.155 -4.545 7.922 1.00 97.56 93 ARG A CA 1
ATOM 711 C C . ARG A 1 93 ? 1.340 -3.288 8.261 1.00 97.56 93 ARG A C 1
ATOM 713 O O . ARG A 1 93 ? 1.642 -2.616 9.239 1.00 97.56 93 ARG A O 1
ATOM 720 N N . GLY A 1 94 ? 0.310 -2.962 7.478 1.00 94.62 94 GLY A N 1
ATOM 721 C CA . GLY A 1 94 ? -0.540 -1.783 7.707 1.00 94.62 94 GLY A CA 1
ATOM 722 C C . GLY A 1 94 ? -0.201 -0.570 6.837 1.00 94.62 94 GLY A C 1
ATOM 723 O O . GLY A 1 94 ? -0.873 0.455 6.929 1.00 94.62 94 GLY A O 1
ATOM 724 N N . GLY A 1 95 ? 0.771 -0.699 5.933 1.00 96.25 95 GLY A N 1
ATOM 725 C CA . GLY A 1 95 ? 1.158 0.363 5.011 1.00 96.25 95 GLY A CA 1
ATOM 726 C C . GLY A 1 95 ? 2.062 1.417 5.651 1.00 96.25 95 GLY A C 1
ATOM 727 O O . GLY A 1 95 ? 2.612 1.229 6.734 1.00 96.25 95 GLY A O 1
ATOM 728 N N . LEU A 1 96 ? 2.220 2.547 4.965 1.00 96.00 96 LEU A N 1
ATOM 729 C CA . LEU A 1 96 ? 2.989 3.689 5.456 1.00 96.00 96 LEU A CA 1
ATOM 730 C C . LEU A 1 96 ? 2.028 4.720 6.032 1.00 96.00 96 LEU A C 1
ATOM 732 O O . LEU A 1 96 ? 1.114 5.157 5.337 1.00 96.00 96 LEU A O 1
ATOM 736 N N . LEU A 1 97 ? 2.226 5.117 7.292 1.00 94.06 97 LEU A N 1
ATOM 737 C CA . LEU A 1 97 ? 1.351 6.084 7.974 1.00 94.06 97 LEU A CA 1
ATOM 738 C C . LEU A 1 97 ? -0.136 5.656 7.940 1.00 94.06 97 LEU A C 1
ATOM 740 O O . LEU A 1 97 ? -1.025 6.484 7.758 1.00 94.06 97 LEU A O 1
ATOM 744 N N . GLY A 1 98 ? -0.399 4.345 8.031 1.00 93.50 98 GLY A N 1
ATOM 745 C CA . GLY A 1 98 ? -1.746 3.765 7.936 1.00 93.50 98 GLY A CA 1
ATOM 746 C C . GLY A 1 98 ? -2.353 3.758 6.526 1.00 93.50 98 GLY A C 1
ATOM 747 O O . GLY A 1 98 ? -3.544 3.496 6.369 1.00 93.50 98 GLY A O 1
ATOM 748 N N . ARG A 1 99 ? -1.564 4.059 5.488 1.00 95.94 99 ARG A N 1
ATOM 749 C CA . ARG A 1 99 ? -2.011 4.155 4.092 1.00 95.94 99 ARG A CA 1
ATOM 750 C C . ARG A 1 99 ? -1.340 3.083 3.247 1.00 95.94 99 ARG A C 1
ATOM 752 O O . ARG A 1 99 ? -0.130 2.871 3.332 1.00 95.94 99 ARG A O 1
ATOM 759 N N . LYS A 1 100 ? -2.114 2.427 2.382 1.00 96.94 100 LYS A N 1
ATOM 760 C CA . LYS A 1 100 ? -1.563 1.454 1.429 1.00 96.94 100 LYS A CA 1
ATOM 761 C C . LYS A 1 100 ? -0.631 2.145 0.437 1.00 96.94 100 LYS A C 1
ATOM 763 O O . LYS A 1 100 ? -0.897 3.263 0.006 1.00 96.94 100 LYS A O 1
ATOM 768 N N . VAL A 1 101 ? 0.442 1.465 0.069 1.00 98.06 101 VAL A N 1
ATOM 769 C CA . VAL A 1 101 ? 1.397 1.880 -0.955 1.00 98.06 101 VAL A CA 1
ATOM 770 C C . VAL A 1 101 ? 0.943 1.362 -2.317 1.00 98.06 101 VAL A C 1
ATOM 772 O O . VAL A 1 101 ? 0.629 0.177 -2.468 1.00 98.06 101 VAL A O 1
ATOM 775 N N . GLU A 1 102 ? 0.961 2.243 -3.311 1.00 98.12 102 GLU A N 1
ATOM 776 C CA . GLU A 1 102 ? 0.767 1.955 -4.730 1.00 98.12 102 GLU A CA 1
ATOM 777 C C . GLU A 1 102 ? 2.037 2.329 -5.496 1.00 98.12 102 GLU A C 1
ATOM 779 O O . GLU A 1 102 ? 2.561 3.433 -5.346 1.00 98.12 102 GLU A O 1
ATOM 784 N N . LEU A 1 103 ? 2.526 1.410 -6.327 1.00 98.19 103 LEU A N 1
ATOM 785 C CA . LEU A 1 103 ? 3.653 1.678 -7.214 1.00 98.19 103 LEU A CA 1
ATOM 786 C C . LEU A 1 103 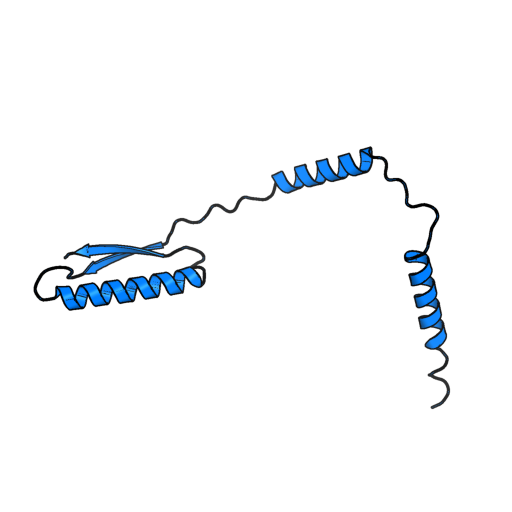? 3.122 2.106 -8.576 1.00 98.19 103 LEU A C 1
ATOM 788 O O . LEU A 1 103 ? 2.292 1.409 -9.160 1.00 98.19 103 LEU A O 1
ATOM 792 N N . VAL A 1 104 ? 3.634 3.223 -9.072 1.00 97.94 104 VAL A N 1
ATOM 793 C CA . VAL A 1 104 ? 3.412 3.712 -10.429 1.00 97.94 104 VAL A CA 1
ATOM 794 C C . VAL A 1 104 ? 4.777 3.742 -11.093 1.00 97.94 104 VAL A C 1
ATOM 796 O O . VAL A 1 104 ? 5.696 4.375 -10.585 1.00 97.94 104 VAL A O 1
ATOM 799 N N . TYR A 1 105 ? 4.942 3.028 -12.195 1.00 96.75 105 TYR A N 1
ATOM 800 C CA . TYR A 1 105 ? 6.226 2.983 -12.876 1.00 96.75 105 TYR A CA 1
ATOM 801 C C . TYR A 1 105 ? 6.038 2.963 -14.383 1.00 96.75 105 TYR A C 1
ATOM 803 O O . TYR A 1 105 ? 5.045 2.428 -14.881 1.00 96.75 105 TYR A O 1
ATOM 811 N N . TYR A 1 106 ? 6.999 3.560 -15.076 1.00 96.38 106 TYR A N 1
ATOM 812 C CA . TYR A 1 106 ? 7.015 3.685 -16.527 1.00 96.38 106 TYR A CA 1
ATOM 813 C C . TYR A 1 106 ? 8.358 3.216 -17.071 1.00 96.38 106 TYR A C 1
ATOM 815 O O . TYR A 1 106 ? 9.358 3.232 -16.351 1.00 96.38 106 TYR A O 1
ATOM 823 N N . ASP A 1 107 ? 8.331 2.777 -18.323 1.00 95.75 107 ASP A N 1
ATOM 824 C CA . ASP A 1 107 ? 9.545 2.553 -19.100 1.00 95.75 107 ASP A CA 1
ATOM 825 C C . ASP A 1 107 ? 10.171 3.911 -19.448 1.00 95.75 107 ASP A C 1
ATOM 827 O O . ASP A 1 107 ? 9.417 4.848 -19.745 1.00 95.75 107 ASP A O 1
ATOM 831 N N . ASP A 1 108 ? 11.495 4.029 -19.323 1.00 84.69 108 ASP A N 1
ATOM 832 C CA . ASP A 1 108 ? 12.259 5.250 -19.624 1.00 84.69 108 ASP A CA 1
ATOM 833 C C . ASP A 1 108 ? 12.771 5.330 -21.074 1.00 84.69 108 ASP A C 1
ATOM 835 O O . ASP A 1 108 ? 12.703 4.321 -21.814 1.00 84.69 108 ASP A O 1
#

Sequence (108 aa):
MHAAILHYGTIFHWFAMQARKILWGGEKMVRMPKFVISVCVLVISLVISFVPVAQAAKPVRIGFGMALTGGLALAGRAAVLAMKIWRDDVNKRGGLLGRKVELVYYDD

Secondary structure (DSSP, 8-state):
--SSSSSHHHHHHHHHHHHHHHHS--S------HHHHHHHHHHHHHHHTTS---PPPPPEEEEEEE--SGGGHHHHHHHHHHHHHHHHHHHHTT-BTTB-EEEEEEE-